Protein AF-A0A962V4B7-F1 (afdb_monomer_lite)

Sequence (118 aa):
RGQRSMLVYPGEQVHCLSLQAPSRRRSAWLQALPFALEDQIAQELETSHLAVGKFSAQHRLAVAVVQREALHQMLDELAQYGITPTLIVPDFLLLPYQEGQWTVHLDTARALVRCGID

pLDDT: mean 88.74, std 9.14, range [46.25, 97.62]

Structure (mmCIF, N/CA/C/O backbone):
data_AF-A0A962V4B7-F1
#
_entry.id   AF-A0A962V4B7-F1
#
loop_
_atom_site.group_PDB
_atom_site.id
_atom_site.type_symbol
_atom_site.label_atom_id
_atom_site.label_alt_id
_atom_site.label_comp_id
_atom_site.label_asym_id
_atom_site.label_entity_id
_atom_site.label_seq_id
_atom_site.pdbx_PDB_ins_code
_atom_site.Cartn_x
_atom_site.Cartn_y
_atom_site.Cartn_z
_atom_site.occupancy
_atom_site.B_iso_or_equiv
_atom_site.auth_seq_id
_atom_site.auth_comp_id
_atom_site.auth_asym_id
_atom_site.auth_atom_id
_atom_site.pdbx_PDB_model_num
ATOM 1 N N . ARG A 1 1 ? -0.810 -7.125 27.216 1.00 46.25 1 ARG A N 1
ATOM 2 C CA . ARG A 1 1 ? -0.704 -7.830 25.912 1.00 46.25 1 ARG A CA 1
ATOM 3 C C . ARG A 1 1 ? -0.875 -6.777 24.823 1.00 46.25 1 ARG A C 1
ATOM 5 O O . ARG A 1 1 ? -1.956 -6.216 24.751 1.00 46.25 1 ARG A O 1
ATOM 12 N N . GLY A 1 2 ? 0.175 -6.436 24.071 1.00 64.81 2 GLY A N 1
ATOM 13 C CA . GLY A 1 2 ? 0.088 -5.427 23.006 1.00 64.81 2 GLY A CA 1
ATOM 14 C C . GLY A 1 2 ? -0.542 -6.036 21.758 1.00 64.81 2 GLY A C 1
ATOM 15 O O . GLY A 1 2 ? 0.086 -6.877 21.118 1.00 64.81 2 GLY A O 1
ATOM 16 N N . GLN A 1 3 ? -1.790 -5.685 21.455 1.00 75.06 3 GLN A N 1
ATOM 17 C CA . GLN A 1 3 ? -2.408 -6.083 20.192 1.00 75.06 3 GLN A CA 1
ATOM 18 C C . GLN A 1 3 ? -1.798 -5.241 19.070 1.00 75.06 3 GLN A C 1
ATOM 20 O O . GLN A 1 3 ? -1.723 -4.020 19.185 1.00 75.06 3 GLN A O 1
ATOM 25 N N . ARG A 1 4 ? -1.329 -5.891 18.002 1.00 87.25 4 ARG A N 1
ATOM 26 C CA . ARG A 1 4 ? -0.907 -5.197 16.782 1.00 87.25 4 ARG A CA 1
ATOM 27 C C . ARG A 1 4 ? -2.156 -4.903 15.964 1.00 87.25 4 ARG A C 1
ATOM 29 O O . ARG A 1 4 ? -2.795 -5.838 15.492 1.00 87.25 4 ARG A O 1
ATOM 36 N N . SER A 1 5 ? -2.508 -3.632 15.822 1.00 92.06 5 SER A N 1
ATOM 37 C CA . SER A 1 5 ? -3.571 -3.192 14.921 1.00 92.06 5 SER A CA 1
ATOM 38 C C . SER A 1 5 ? -2.998 -2.837 13.549 1.00 92.06 5 SER A C 1
ATOM 40 O O . SER A 1 5 ? -1.837 -2.429 13.420 1.00 92.06 5 SER A O 1
ATOM 42 N N . MET A 1 6 ? -3.827 -3.019 12.526 1.00 95.44 6 MET A N 1
ATOM 43 C CA . MET A 1 6 ? -3.561 -2.646 11.143 1.00 95.44 6 MET A CA 1
ATOM 44 C C . MET A 1 6 ? -4.693 -1.738 10.680 1.00 95.44 6 MET A C 1
ATOM 46 O O . MET A 1 6 ? -5.860 -2.085 10.852 1.00 95.44 6 MET A O 1
ATOM 50 N N . LEU A 1 7 ? -4.345 -0.593 10.104 1.00 96.69 7 LEU A N 1
ATOM 51 C CA . LEU A 1 7 ? -5.295 0.279 9.433 1.00 96.69 7 LEU A CA 1
ATOM 52 C C . LEU A 1 7 ? -5.417 -0.162 7.974 1.00 96.69 7 LEU A C 1
ATOM 54 O O . LEU A 1 7 ? -4.419 -0.228 7.253 1.00 96.69 7 LEU A O 1
ATOM 58 N N . VAL A 1 8 ? -6.643 -0.453 7.551 1.00 96.88 8 VAL A N 1
ATOM 59 C CA . VAL A 1 8 ? -6.974 -0.650 6.140 1.00 96.88 8 VAL A CA 1
ATOM 60 C C . VAL A 1 8 ? -7.360 0.708 5.574 1.00 96.88 8 VAL A C 1
ATOM 62 O O . VAL A 1 8 ? -8.364 1.285 5.985 1.00 96.88 8 VAL A O 1
ATOM 65 N N . TYR A 1 9 ? -6.524 1.237 4.690 1.00 97.00 9 TYR A N 1
ATOM 66 C CA . TYR A 1 9 ? -6.674 2.571 4.125 1.00 97.00 9 TYR A CA 1
ATOM 67 C C . TYR A 1 9 ? -7.486 2.514 2.820 1.00 97.00 9 TYR A C 1
ATOM 69 O O . TYR A 1 9 ? -7.284 1.573 2.041 1.00 97.00 9 TYR A O 1
ATOM 77 N N . PRO A 1 10 ? -8.382 3.485 2.553 1.00 95.50 10 PRO A N 1
ATOM 78 C CA . PRO A 1 10 ? -9.167 3.516 1.322 1.00 95.50 10 PRO A CA 1
ATOM 79 C C . PRO A 1 10 ? -8.263 3.603 0.093 1.00 95.50 10 PRO A C 1
ATOM 81 O O . PRO A 1 10 ? -7.496 4.555 -0.062 1.00 95.50 10 PRO A O 1
ATOM 84 N N . GLY A 1 11 ? -8.336 2.602 -0.780 1.00 94.62 11 GLY A N 1
ATOM 85 C CA . GLY A 1 11 ? -7.456 2.493 -1.935 1.00 94.62 11 GLY A CA 1
ATOM 86 C C . GLY A 1 11 ? -7.595 3.634 -2.939 1.00 94.62 11 GLY A C 1
ATOM 87 O O . GLY A 1 11 ? -6.617 4.030 -3.562 1.00 94.62 11 GLY A O 1
ATOM 88 N N . GLU A 1 12 ? -8.784 4.220 -3.051 1.00 93.31 12 GLU A N 1
ATOM 89 C CA . GLU A 1 12 ? -9.066 5.380 -3.899 1.00 93.31 12 GLU A CA 1
ATOM 90 C C . GLU A 1 12 ? -8.293 6.649 -3.496 1.00 93.31 12 GLU A C 1
ATOM 92 O O . GLU A 1 12 ? -8.151 7.563 -4.306 1.00 93.31 12 GLU A O 1
ATOM 97 N N . GLN A 1 13 ? -7.771 6.705 -2.266 1.00 94.44 13 GLN A N 1
ATOM 98 C CA . GLN A 1 13 ? -6.934 7.803 -1.770 1.00 94.44 13 GLN A CA 1
ATOM 99 C C . GLN A 1 13 ? -5.433 7.528 -1.949 1.00 94.44 13 GLN A C 1
ATOM 101 O O . GLN A 1 13 ? -4.602 8.319 -1.499 1.00 94.44 13 GLN A O 1
ATOM 106 N N . VAL A 1 14 ? -5.073 6.409 -2.585 1.00 94.19 14 VAL A N 1
ATOM 107 C CA . VAL A 1 14 ? -3.690 5.966 -2.762 1.00 94.19 14 VAL A CA 1
ATOM 108 C C . VAL A 1 14 ? -3.334 5.967 -4.236 1.00 94.19 14 VAL A C 1
ATOM 110 O O . VAL A 1 14 ? -3.917 5.241 -5.038 1.00 94.19 14 VAL A O 1
ATOM 113 N N . HIS A 1 15 ? -2.316 6.741 -4.594 1.00 91.81 15 HIS A N 1
ATOM 114 C CA . HIS A 1 15 ? -1.732 6.682 -5.922 1.00 91.81 15 HIS A CA 1
ATOM 115 C C . HIS A 1 15 ? -0.514 5.754 -5.911 1.00 91.81 15 HIS A C 1
ATOM 117 O O . HIS A 1 15 ? 0.502 6.058 -5.283 1.00 91.81 15 HIS A O 1
ATOM 123 N N . CYS A 1 16 ? -0.629 4.604 -6.577 1.00 90.50 16 CYS A N 1
ATOM 124 C CA . CYS A 1 16 ? 0.459 3.639 -6.719 1.00 90.50 16 CYS A CA 1
ATOM 125 C C . CYS A 1 16 ? 1.202 3.845 -8.036 1.00 90.50 16 CYS A C 1
ATOM 127 O O . CYS A 1 16 ? 0.602 3.875 -9.109 1.00 90.50 16 CYS A O 1
ATOM 129 N N . LEU A 1 17 ? 2.523 3.939 -7.938 1.00 89.44 17 LEU A N 1
ATOM 130 C CA . LEU A 1 17 ? 3.427 4.102 -9.061 1.00 89.44 17 LEU A CA 1
ATOM 131 C C . LEU A 1 17 ? 4.547 3.082 -8.985 1.00 89.44 17 LEU A C 1
ATOM 133 O O . LEU A 1 17 ? 5.108 2.814 -7.924 1.00 89.44 17 LEU A O 1
ATOM 137 N N . SER A 1 18 ? 4.936 2.595 -10.154 1.00 88.50 18 SER A N 1
ATOM 138 C CA . SER A 1 18 ? 6.113 1.762 -10.320 1.00 88.50 18 SER A CA 1
ATOM 139 C C . SER A 1 18 ? 7.123 2.545 -11.151 1.00 88.50 18 SER A C 1
ATOM 141 O O . SER A 1 18 ? 6.861 2.867 -12.310 1.00 88.50 18 SER A O 1
ATOM 143 N N . LEU A 1 19 ? 8.274 2.875 -10.567 1.00 87.25 19 LEU A N 1
ATOM 144 C CA . LEU A 1 19 ? 9.310 3.689 -11.210 1.00 87.25 19 LEU A CA 1
ATOM 145 C C . LEU A 1 19 ? 10.530 2.846 -11.567 1.00 87.25 19 LEU A C 1
ATOM 147 O O . LEU A 1 19 ? 10.950 1.988 -10.791 1.00 87.25 19 LEU A O 1
ATOM 151 N N . GLN A 1 20 ? 11.142 3.106 -12.721 1.00 85.56 20 GLN A N 1
ATOM 152 C CA . GLN A 1 20 ? 12.398 2.457 -13.090 1.00 85.56 20 GLN A CA 1
ATOM 153 C C . GLN A 1 20 ? 13.582 3.148 -12.416 1.00 85.56 20 GLN A C 1
ATOM 155 O O . GLN A 1 20 ? 13.7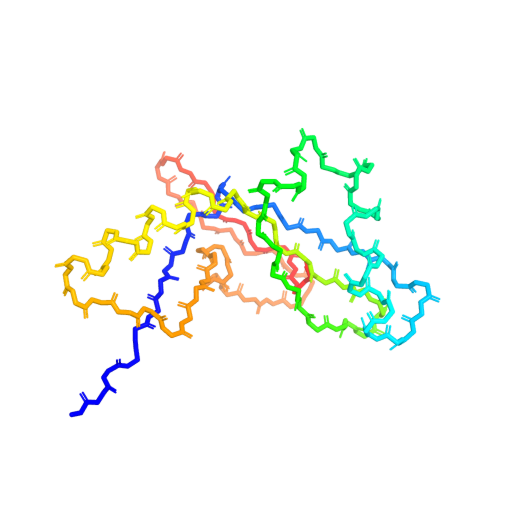72 4.347 -12.578 1.00 85.56 20 GLN A O 1
ATOM 160 N N . ALA A 1 21 ? 14.407 2.374 -11.711 1.00 76.81 21 ALA A N 1
ATOM 161 C CA . ALA A 1 21 ? 15.549 2.868 -10.955 1.00 76.81 21 ALA A CA 1
ATOM 162 C C . ALA A 1 21 ? 16.788 3.220 -11.841 1.00 76.81 21 ALA A C 1
ATOM 164 O O . ALA A 1 21 ? 17.319 2.246 -12.373 1.00 76.81 21 ALA A O 1
ATOM 165 N N . PRO A 1 22 ? 17.399 4.445 -11.980 1.00 67.56 22 PRO A N 1
ATOM 166 C CA . PRO A 1 22 ? 18.663 4.557 -12.703 1.00 67.56 22 PRO A CA 1
ATOM 167 C C . PRO A 1 22 ? 19.856 4.126 -11.845 1.00 67.56 22 PRO A C 1
ATOM 169 O O . PRO A 1 22 ? 20.970 4.047 -12.349 1.00 67.56 22 PRO A O 1
ATOM 172 N N . SER A 1 23 ? 19.669 3.825 -10.551 1.00 75.44 23 SER A N 1
ATOM 173 C CA . SER A 1 23 ? 20.718 3.236 -9.717 1.00 75.44 23 SER A CA 1
ATOM 174 C C . SER A 1 23 ? 20.188 2.190 -8.735 1.00 75.44 23 SER A C 1
ATOM 176 O O . SER A 1 23 ? 19.043 2.245 -8.291 1.00 75.44 23 SER A O 1
ATOM 178 N N . ARG A 1 24 ? 21.060 1.259 -8.326 1.00 73.19 24 ARG A N 1
ATOM 179 C CA . ARG A 1 24 ? 20.775 0.283 -7.257 1.00 73.19 24 ARG A CA 1
ATOM 180 C C . ARG A 1 24 ? 20.918 0.870 -5.842 1.00 73.19 24 ARG A C 1
ATOM 182 O O . ARG A 1 24 ? 20.637 0.181 -4.863 1.00 73.19 24 ARG A O 1
ATOM 189 N N . ARG A 1 25 ? 21.369 2.126 -5.700 1.00 82.94 25 ARG A N 1
ATOM 190 C CA . ARG A 1 25 ? 21.572 2.771 -4.393 1.00 82.94 25 ARG A CA 1
ATOM 191 C C . ARG A 1 25 ? 20.264 3.390 -3.906 1.00 82.94 25 ARG A C 1
ATOM 193 O O . ARG A 1 25 ? 19.909 4.493 -4.311 1.00 82.94 25 ARG A O 1
ATOM 200 N N . ARG A 1 26 ? 19.577 2.697 -2.991 1.00 82.31 26 ARG A N 1
ATOM 201 C CA . ARG A 1 26 ? 18.288 3.136 -2.428 1.00 82.31 26 ARG A CA 1
ATOM 202 C C . ARG A 1 26 ? 18.331 4.553 -1.844 1.00 82.31 26 ARG A C 1
ATOM 204 O O . ARG A 1 26 ? 17.411 5.317 -2.087 1.00 82.31 26 ARG A O 1
ATOM 211 N N . SER A 1 27 ? 19.374 4.904 -1.091 1.00 85.56 27 SER A N 1
ATOM 212 C CA . SER A 1 27 ? 19.470 6.208 -0.413 1.00 85.56 27 SER A CA 1
ATOM 213 C C . SER A 1 27 ? 19.531 7.388 -1.383 1.00 85.56 27 SER A C 1
ATOM 215 O O . SER A 1 27 ? 18.796 8.351 -1.202 1.00 85.56 27 SER A O 1
ATOM 217 N N . ALA A 1 28 ? 20.351 7.290 -2.433 1.00 82.75 28 ALA A N 1
ATOM 218 C CA . ALA A 1 28 ? 20.428 8.308 -3.483 1.00 82.75 28 ALA A CA 1
ATOM 219 C C . ALA A 1 28 ? 19.084 8.461 -4.210 1.00 82.75 28 ALA A C 1
ATOM 221 O O . ALA A 1 28 ? 18.660 9.562 -4.538 1.00 82.75 28 ALA A O 1
ATOM 222 N N . TRP A 1 29 ? 18.384 7.344 -4.400 1.00 82.56 29 TRP A N 1
ATOM 223 C CA . TRP A 1 29 ? 17.056 7.333 -4.988 1.00 82.56 29 TRP A CA 1
ATOM 224 C C . TRP A 1 29 ? 16.000 8.015 -4.126 1.00 82.56 29 TRP A C 1
ATOM 226 O O . TRP A 1 29 ? 15.255 8.842 -4.626 1.00 82.56 29 TRP A O 1
ATOM 236 N N . LEU A 1 30 ? 15.944 7.715 -2.829 1.00 84.06 30 LEU A N 1
ATOM 237 C CA . LEU A 1 30 ? 14.961 8.332 -1.936 1.00 84.06 30 LEU A CA 1
ATOM 238 C C . LEU A 1 30 ? 15.063 9.866 -1.921 1.00 84.06 30 LEU A C 1
ATOM 240 O O . LEU A 1 30 ? 14.047 10.529 -1.765 1.00 84.06 30 LEU A O 1
ATOM 244 N N . GLN A 1 31 ? 16.262 10.422 -2.131 1.00 85.31 31 GLN A N 1
ATOM 245 C CA . GLN A 1 31 ? 16.471 11.870 -2.253 1.00 85.31 31 GLN A CA 1
ATOM 246 C C . GLN A 1 31 ? 15.968 12.442 -3.586 1.00 85.31 31 GLN A C 1
ATOM 248 O O . GLN A 1 31 ? 15.456 13.554 -3.615 1.00 85.31 31 GLN A O 1
ATOM 253 N N . ALA A 1 32 ? 16.104 11.690 -4.680 1.00 85.00 32 ALA A N 1
ATOM 254 C CA . ALA A 1 32 ? 15.662 12.101 -6.013 1.00 85.00 32 ALA A CA 1
ATOM 255 C C . ALA A 1 32 ? 14.187 11.763 -6.301 1.00 85.00 32 ALA A C 1
ATOM 257 O O . ALA A 1 32 ? 13.645 12.196 -7.314 1.00 85.00 32 ALA A O 1
ATOM 258 N N . LEU A 1 33 ? 13.549 10.966 -5.437 1.00 86.75 33 LEU A N 1
ATOM 259 C CA . LEU A 1 33 ? 12.205 10.446 -5.656 1.00 86.75 33 LEU A CA 1
ATOM 260 C C . LEU A 1 33 ? 11.151 11.546 -5.856 1.00 86.75 33 LEU A C 1
ATOM 262 O O . LEU A 1 33 ? 10.368 11.382 -6.786 1.00 86.75 33 LEU A O 1
ATOM 266 N N . PRO A 1 34 ? 11.122 12.646 -5.073 1.00 85.31 34 PRO A N 1
ATOM 267 C CA . PRO A 1 34 ? 10.155 13.714 -5.306 1.00 85.31 34 PRO A CA 1
ATOM 268 C C . PRO A 1 34 ? 10.251 14.263 -6.733 1.00 85.31 34 PRO A C 1
ATOM 270 O O . PRO A 1 34 ? 9.283 14.198 -7.476 1.00 85.31 34 PRO A O 1
ATOM 273 N N . PHE A 1 35 ? 11.450 14.636 -7.180 1.00 84.56 35 PHE A N 1
ATOM 274 C CA . PHE A 1 35 ? 11.667 15.129 -8.543 1.00 84.56 35 PHE A CA 1
ATOM 275 C C . PHE A 1 35 ? 11.233 14.126 -9.621 1.00 84.56 35 PHE A C 1
ATOM 277 O O . PHE A 1 35 ? 10.633 14.502 -10.618 1.00 84.56 35 PHE A O 1
ATOM 284 N N . ALA A 1 36 ? 11.487 12.829 -9.420 1.00 84.62 36 ALA A N 1
ATOM 285 C CA . ALA A 1 36 ? 11.077 11.792 -10.372 1.00 84.62 36 ALA A CA 1
ATOM 286 C C . ALA A 1 36 ? 9.550 11.584 -10.453 1.00 84.62 36 ALA A C 1
ATOM 288 O O . ALA A 1 36 ? 9.071 10.934 -11.386 1.00 84.62 36 ALA A O 1
ATOM 289 N N . LEU A 1 37 ? 8.803 12.075 -9.460 1.00 86.06 37 LEU A N 1
ATOM 290 C CA . LEU A 1 37 ? 7.349 11.977 -9.366 1.00 86.06 37 LEU A CA 1
ATOM 291 C C . LEU A 1 37 ? 6.623 13.233 -9.864 1.00 86.06 37 LEU A C 1
ATOM 293 O O . LEU A 1 37 ? 5.444 13.118 -10.190 1.00 86.06 37 LEU A O 1
ATOM 297 N N . GLU A 1 38 ? 7.292 14.390 -9.942 1.00 80.06 38 GLU A N 1
ATOM 298 C CA . GLU A 1 38 ? 6.679 15.669 -10.352 1.00 80.06 38 GLU A CA 1
ATOM 299 C C . GLU A 1 38 ? 5.999 15.570 -11.725 1.00 80.06 38 GLU A C 1
ATOM 301 O O . GLU A 1 38 ? 4.891 16.067 -11.903 1.00 80.06 38 GLU A O 1
ATOM 306 N N . ASP A 1 39 ? 6.601 14.835 -12.663 1.00 76.31 39 ASP A N 1
ATOM 307 C CA . ASP A 1 39 ? 6.042 14.635 -14.007 1.00 76.31 39 ASP A CA 1
ATOM 308 C C . ASP A 1 39 ? 4.912 13.590 -14.064 1.00 76.31 39 ASP A C 1
ATOM 310 O O . ASP A 1 39 ? 4.212 13.482 -15.072 1.00 76.31 39 ASP A O 1
ATOM 314 N N . GLN A 1 40 ? 4.742 12.772 -13.018 1.00 76.25 40 GLN A N 1
ATOM 315 C CA . GLN A 1 40 ? 3.808 11.637 -13.020 1.00 76.25 40 GLN A CA 1
ATOM 316 C C . GLN A 1 40 ? 2.570 11.851 -12.153 1.00 76.25 40 GLN A C 1
ATOM 318 O O . GLN A 1 40 ? 1.588 11.128 -12.321 1.00 76.25 40 GLN A O 1
ATOM 323 N N . ILE A 1 41 ? 2.586 12.832 -11.246 1.00 75.00 41 ILE A N 1
ATOM 324 C CA . ILE A 1 41 ? 1.480 13.087 -10.322 1.00 75.00 41 ILE A CA 1
ATOM 325 C C . ILE A 1 41 ? 1.040 14.543 -10.432 1.00 75.00 41 ILE A C 1
ATOM 327 O O . ILE A 1 41 ? 1.824 15.461 -10.244 1.00 75.00 41 ILE A O 1
ATOM 331 N N . ALA A 1 42 ? -0.258 14.755 -10.646 1.00 69.19 42 ALA A N 1
ATOM 332 C CA . ALA A 1 42 ? -0.866 16.087 -10.636 1.00 69.19 42 ALA A CA 1
ATOM 333 C C . ALA A 1 42 ? -1.055 16.680 -9.219 1.00 69.19 42 ALA A C 1
ATOM 335 O O . ALA A 1 42 ? -1.663 17.737 -9.074 1.00 69.19 42 ALA A O 1
ATOM 336 N N . GLN A 1 43 ? -0.605 15.983 -8.170 1.00 66.12 43 GLN A N 1
ATOM 337 C CA . GLN A 1 43 ? -0.704 16.412 -6.773 1.00 66.12 43 GLN A CA 1
ATOM 338 C C . GLN A 1 43 ? 0.625 16.999 -6.306 1.00 66.12 43 GLN A C 1
ATOM 340 O O . GLN A 1 43 ? 1.695 16.531 -6.689 1.00 66.12 43 GLN A O 1
ATOM 345 N N . GLU A 1 44 ? 0.547 17.983 -5.415 1.00 79.50 44 GLU A N 1
ATOM 346 C CA . GLU A 1 44 ? 1.719 18.585 -4.790 1.00 79.50 44 GLU A CA 1
ATOM 347 C C . GLU A 1 44 ? 2.444 17.569 -3.891 1.00 79.50 44 GLU A C 1
ATOM 349 O O . GLU A 1 44 ? 1.931 17.090 -2.875 1.00 79.50 44 GLU A O 1
ATOM 354 N N . LEU A 1 45 ? 3.685 17.240 -4.243 1.00 83.06 45 LEU A N 1
ATOM 355 C CA . LEU A 1 45 ? 4.498 16.307 -3.458 1.00 83.06 45 LEU A CA 1
ATOM 356 C C . LEU A 1 45 ? 4.875 16.875 -2.084 1.00 83.06 45 LEU A C 1
ATOM 358 O O . LEU A 1 45 ? 5.039 16.118 -1.127 1.00 83.06 45 LEU A O 1
ATOM 362 N N . GLU A 1 46 ? 4.943 18.204 -1.959 1.00 84.06 46 GLU A N 1
ATOM 363 C CA . GLU A 1 46 ? 5.204 18.912 -0.701 1.00 84.06 46 GLU A CA 1
ATOM 364 C C . GLU A 1 46 ? 4.118 18.707 0.358 1.00 84.06 46 GLU A C 1
ATOM 366 O O . GLU A 1 46 ? 4.391 18.898 1.544 1.00 84.06 46 GLU A O 1
ATOM 371 N N . THR A 1 47 ? 2.912 18.290 -0.035 1.00 89.81 47 THR A N 1
ATOM 372 C CA . THR A 1 47 ? 1.784 17.972 0.860 1.00 89.81 47 THR A CA 1
ATOM 373 C C . THR A 1 47 ? 1.496 16.470 0.925 1.00 89.81 47 THR A C 1
ATOM 375 O O . THR A 1 47 ? 0.654 16.016 1.701 1.00 89.81 47 THR A O 1
ATOM 378 N N . SER A 1 48 ? 2.275 15.666 0.203 1.00 92.06 48 SER A N 1
ATOM 379 C CA . SER A 1 48 ? 2.120 14.217 0.141 1.00 92.06 48 SER A CA 1
ATOM 380 C C . SER A 1 48 ? 2.939 13.484 1.213 1.00 92.06 48 SER A C 1
ATOM 382 O O . SER A 1 48 ? 3.909 14.002 1.782 1.00 92.06 48 SER A O 1
ATOM 384 N N . HIS A 1 49 ? 2.537 12.248 1.498 1.00 93.00 49 HIS A N 1
ATOM 385 C CA . HIS A 1 49 ? 3.314 11.232 2.198 1.00 93.00 49 HIS A CA 1
ATOM 386 C C . HIS A 1 49 ? 3.666 10.117 1.207 1.00 93.00 49 HIS A C 1
ATOM 388 O O . HIS A 1 49 ? 2.794 9.613 0.499 1.00 93.00 49 HIS A O 1
ATOM 394 N N . LEU A 1 50 ? 4.944 9.730 1.166 1.00 92.38 50 LEU A N 1
ATOM 395 C CA . LEU A 1 50 ? 5.465 8.715 0.250 1.00 92.38 50 LEU A CA 1
ATOM 396 C C . LEU A 1 50 ? 5.854 7.453 1.024 1.00 92.38 50 LEU A C 1
ATOM 398 O O . LEU A 1 50 ? 6.781 7.474 1.836 1.00 92.38 50 LEU A O 1
ATOM 402 N N . ALA A 1 51 ? 5.198 6.337 0.720 1.00 92.75 51 ALA A N 1
ATOM 403 C CA . ALA A 1 51 ? 5.591 5.018 1.195 1.00 92.75 51 ALA A CA 1
ATOM 404 C C . ALA A 1 51 ? 6.321 4.267 0.077 1.00 92.75 51 ALA A C 1
ATOM 406 O O . ALA A 1 51 ? 5.777 4.025 -0.999 1.00 92.75 51 ALA A O 1
ATOM 407 N N . VAL A 1 52 ? 7.578 3.899 0.330 1.00 90.25 52 VAL A N 1
ATOM 408 C CA . VAL A 1 52 ? 8.469 3.338 -0.693 1.00 90.25 52 VAL A CA 1
ATOM 409 C C . VAL A 1 52 ? 8.724 1.858 -0.434 1.00 90.25 52 VAL A C 1
ATOM 411 O O . VAL A 1 52 ? 9.388 1.491 0.543 1.00 90.25 52 VAL A O 1
ATOM 414 N N . GLY A 1 53 ? 8.263 1.011 -1.352 1.00 87.75 53 GLY A N 1
ATOM 415 C CA . GLY A 1 53 ? 8.438 -0.437 -1.321 1.00 87.75 53 GLY A CA 1
ATOM 416 C C . GLY A 1 53 ? 9.883 -0.891 -1.547 1.00 87.75 53 GLY A C 1
ATOM 417 O O . GLY A 1 53 ? 10.835 -0.103 -1.546 1.00 87.75 53 GLY A O 1
ATOM 418 N N . LYS A 1 54 ? 10.074 -2.202 -1.714 1.00 84.00 54 LYS A N 1
ATOM 419 C CA . LYS A 1 54 ? 11.371 -2.785 -2.098 1.00 84.00 54 LYS A CA 1
ATOM 420 C C . LYS A 1 54 ? 11.548 -2.715 -3.616 1.00 84.00 54 LYS A C 1
ATOM 422 O O . LYS A 1 54 ? 10.583 -2.513 -4.343 1.00 84.00 54 LYS A O 1
ATOM 427 N N . PHE A 1 55 ? 12.782 -2.893 -4.084 1.00 83.25 55 PHE A N 1
ATOM 428 C CA . PHE A 1 55 ? 13.014 -3.086 -5.512 1.00 83.25 55 PHE A CA 1
ATOM 429 C C . PHE A 1 55 ? 12.457 -4.440 -5.959 1.00 83.25 55 PHE A C 1
ATOM 431 O O . PHE A 1 55 ? 12.713 -5.450 -5.297 1.00 83.25 55 PHE A O 1
ATOM 438 N N . SER A 1 56 ? 11.746 -4.453 -7.083 1.00 83.88 56 SER A N 1
ATOM 439 C CA . SER A 1 56 ? 11.357 -5.679 -7.777 1.00 83.88 56 SER A CA 1
ATOM 440 C C . SER A 1 56 ? 12.562 -6.324 -8.472 1.00 83.88 56 SER A C 1
ATOM 442 O O . SER A 1 56 ? 13.642 -5.726 -8.583 1.00 83.88 56 SER A O 1
ATOM 444 N N . ALA A 1 57 ? 12.387 -7.554 -8.963 1.00 82.31 57 ALA A N 1
ATOM 445 C CA . ALA A 1 57 ? 13.426 -8.273 -9.703 1.00 82.31 57 ALA A CA 1
ATOM 446 C C . ALA A 1 57 ? 13.863 -7.517 -10.974 1.00 82.31 57 ALA A C 1
ATOM 448 O O . ALA A 1 57 ? 15.022 -7.585 -11.375 1.00 82.31 57 ALA A O 1
ATOM 449 N N . GLN A 1 58 ? 12.957 -6.731 -11.560 1.00 83.62 58 GLN A N 1
ATOM 450 C CA . GLN A 1 58 ? 13.181 -5.885 -12.732 1.00 83.62 58 GLN A CA 1
ATOM 451 C C . GLN A 1 58 ? 13.745 -4.500 -12.365 1.00 83.62 58 GLN A C 1
ATOM 453 O O . GLN A 1 58 ? 13.738 -3.591 -13.193 1.00 83.62 58 GLN A O 1
ATOM 458 N N . HIS A 1 59 ? 14.234 -4.318 -11.132 1.00 84.75 59 HIS A N 1
ATOM 459 C CA . HIS A 1 59 ? 14.756 -3.047 -10.620 1.00 84.75 59 HIS A CA 1
ATOM 460 C C . HIS A 1 59 ? 13.752 -1.888 -10.698 1.00 84.75 59 HIS A C 1
ATOM 462 O O . HIS A 1 59 ? 14.129 -0.734 -10.920 1.00 84.75 59 HIS A O 1
ATOM 468 N N . ARG A 1 60 ? 12.470 -2.190 -10.479 1.00 85.56 60 ARG A N 1
ATOM 469 C CA . ARG A 1 60 ? 11.425 -1.177 -10.336 1.00 85.56 60 ARG A CA 1
ATOM 470 C C . ARG A 1 60 ? 11.131 -0.930 -8.867 1.00 85.56 60 ARG A C 1
ATOM 472 O O . ARG A 1 60 ? 11.339 -1.810 -8.035 1.00 85.56 60 ARG A O 1
ATOM 479 N N . LEU A 1 61 ? 10.712 0.282 -8.543 1.00 87.25 61 LEU A N 1
ATOM 480 C CA . LEU A 1 61 ? 10.402 0.703 -7.187 1.00 87.25 61 LEU A CA 1
ATOM 481 C C . LEU A 1 61 ? 8.919 1.044 -7.097 1.00 87.25 61 LEU A C 1
ATOM 483 O O . LEU A 1 61 ? 8.467 1.968 -7.769 1.00 87.25 61 LEU A O 1
ATOM 487 N N . ALA A 1 62 ? 8.209 0.302 -6.253 1.00 89.31 62 ALA A N 1
ATOM 488 C CA . ALA A 1 62 ? 6.840 0.601 -5.867 1.00 89.31 62 ALA A CA 1
ATOM 489 C C . ALA A 1 62 ? 6.809 1.824 -4.946 1.00 89.31 62 ALA A C 1
ATOM 491 O O . ALA A 1 62 ? 7.550 1.879 -3.954 1.00 89.31 62 ALA A O 1
ATOM 492 N N . VAL A 1 63 ? 5.948 2.785 -5.250 1.00 91.75 63 VAL A N 1
ATOM 493 C CA . VAL A 1 63 ? 5.734 3.988 -4.449 1.00 91.75 63 VAL A CA 1
ATOM 494 C C . VAL A 1 63 ? 4.238 4.209 -4.300 1.00 91.75 63 VAL A C 1
ATOM 496 O O . VAL A 1 63 ? 3.520 4.294 -5.290 1.00 91.75 63 VAL A O 1
ATOM 499 N N . ALA A 1 64 ? 3.777 4.304 -3.058 1.00 92.94 64 ALA A N 1
ATOM 500 C CA . ALA A 1 64 ? 2.430 4.745 -2.736 1.00 92.94 64 ALA A CA 1
ATOM 501 C C . ALA A 1 64 ? 2.481 6.202 -2.274 1.00 92.94 64 ALA A C 1
ATOM 503 O O . ALA A 1 64 ? 3.285 6.559 -1.409 1.00 92.94 64 ALA A O 1
ATOM 504 N N . VAL A 1 65 ? 1.620 7.026 -2.859 1.00 93.56 65 VAL A N 1
ATOM 505 C CA . VAL A 1 65 ? 1.482 8.449 -2.558 1.00 93.56 65 VAL A CA 1
ATOM 506 C C . VAL A 1 65 ? 0.092 8.687 -1.994 1.00 93.56 65 VAL A C 1
ATOM 508 O O . VAL A 1 65 ? -0.900 8.266 -2.589 1.00 93.56 65 VAL A O 1
ATOM 511 N N . VAL A 1 66 ? 0.031 9.338 -0.837 1.00 94.56 66 VAL A N 1
ATOM 512 C CA . VAL A 1 66 ? -1.220 9.735 -0.180 1.00 94.56 66 VAL A CA 1
ATOM 513 C C . VAL A 1 66 ? -1.121 11.180 0.282 1.00 94.56 66 VAL A C 1
ATOM 515 O O . VAL A 1 66 ? -0.025 11.674 0.557 1.00 94.56 66 VAL A O 1
ATOM 518 N N . GLN A 1 67 ? -2.261 11.847 0.429 1.00 95.00 67 GLN A N 1
ATOM 519 C CA . GLN A 1 67 ? -2.303 13.177 1.029 1.00 95.00 67 GLN A CA 1
ATOM 520 C C . GLN A 1 67 ? -1.953 13.093 2.517 1.00 95.00 67 GLN A C 1
ATOM 522 O O . GLN A 1 67 ? -2.602 12.371 3.277 1.00 95.00 67 GLN A O 1
ATOM 527 N N . ARG A 1 68 ? -0.916 13.822 2.945 1.00 95.62 68 ARG A N 1
ATOM 528 C CA . ARG A 1 68 ? -0.387 13.722 4.314 1.00 95.62 68 ARG A CA 1
ATOM 529 C C . ARG A 1 68 ? -1.414 14.150 5.353 1.00 95.62 68 ARG A C 1
ATOM 531 O O . ARG A 1 68 ? -1.554 13.476 6.367 1.00 95.62 68 ARG A O 1
ATOM 538 N N . GLU A 1 69 ? -2.129 15.238 5.078 1.00 96.06 69 GLU A N 1
ATOM 539 C CA . GLU A 1 69 ? -3.159 15.774 5.971 1.00 96.06 69 GLU A CA 1
ATOM 540 C C . GLU A 1 69 ? -4.279 14.749 6.191 1.00 96.06 69 GLU A C 1
ATOM 542 O O . GLU A 1 69 ? -4.618 14.437 7.327 1.00 96.06 69 GLU A O 1
ATOM 547 N N . ALA A 1 70 ? -4.783 14.141 5.111 1.00 95.38 70 ALA A N 1
ATOM 548 C CA . ALA A 1 70 ? -5.830 13.121 5.184 1.00 95.38 70 ALA A CA 1
ATOM 549 C C . ALA A 1 70 ? -5.371 11.875 5.959 1.00 95.38 70 ALA A C 1
ATOM 551 O O . ALA A 1 70 ? -6.129 11.302 6.743 1.00 95.38 70 ALA A O 1
ATOM 552 N N . LEU A 1 71 ? -4.116 11.455 5.763 1.00 96.94 71 LEU A N 1
ATOM 553 C CA . LEU A 1 71 ? -3.530 10.364 6.534 1.00 96.94 71 LEU A CA 1
ATOM 554 C C . LEU A 1 71 ? -3.439 10.713 8.028 1.00 96.94 71 LEU A C 1
ATOM 556 O O . LEU A 1 71 ? -3.827 9.902 8.865 1.00 96.94 71 LEU A O 1
ATOM 560 N N . HIS A 1 72 ? -2.929 11.899 8.366 1.00 96.88 72 HIS A N 1
ATOM 561 C CA . HIS A 1 72 ? -2.802 12.340 9.754 1.00 96.88 72 HIS A CA 1
ATOM 562 C C . HIS A 1 72 ? -4.161 12.481 10.434 1.00 96.88 72 HIS A C 1
ATOM 564 O O . HIS A 1 72 ? -4.319 11.969 11.535 1.00 96.88 72 HIS A O 1
ATOM 570 N N . GLN A 1 73 ? -5.157 13.052 9.755 1.00 97.06 73 GLN A N 1
ATOM 571 C CA . GLN A 1 73 ? -6.517 13.153 10.276 1.00 97.06 73 GLN A CA 1
ATOM 572 C C . GLN A 1 73 ? -7.066 11.776 10.683 1.00 97.06 73 GLN A C 1
ATOM 574 O O . GLN A 1 73 ? -7.560 11.610 11.795 1.00 97.06 73 GLN A O 1
ATOM 579 N N . MET A 1 74 ? -6.912 10.760 9.827 1.00 96.44 74 MET A N 1
ATOM 580 C CA . MET A 1 74 ? -7.358 9.400 10.145 1.00 96.44 74 MET A CA 1
ATOM 581 C C . MET A 1 74 ? -6.581 8.783 11.321 1.00 96.44 74 MET A C 1
ATOM 583 O O . MET A 1 74 ? -7.153 8.063 12.141 1.00 96.44 74 MET A O 1
ATOM 587 N N . LEU A 1 75 ? -5.275 9.045 11.426 1.00 96.94 75 LEU A N 1
ATOM 588 C CA . LEU A 1 75 ? -4.461 8.573 12.552 1.00 96.94 75 LEU A CA 1
ATOM 589 C C . LEU A 1 75 ? -4.840 9.262 13.869 1.00 96.94 75 LEU A C 1
ATOM 591 O O . LEU A 1 75 ? -4.899 8.592 14.901 1.00 96.94 75 LEU A O 1
ATOM 595 N N . ASP A 1 76 ? -5.140 10.557 13.830 1.00 97.62 76 ASP A N 1
ATOM 596 C CA . ASP A 1 76 ? -5.584 11.335 14.984 1.00 97.62 76 ASP A CA 1
ATOM 597 C C . ASP A 1 76 ? -6.966 10.874 15.461 1.00 97.62 76 ASP A C 1
ATOM 599 O O . ASP A 1 76 ? -7.179 10.702 16.662 1.00 97.62 76 ASP A O 1
ATOM 603 N N . GLU A 1 77 ? -7.887 10.581 14.538 1.00 96.94 77 GLU A N 1
ATOM 604 C CA . GLU A 1 77 ? -9.185 9.972 14.848 1.00 96.94 77 GLU A CA 1
ATOM 605 C C . GLU A 1 77 ? -9.015 8.625 15.569 1.00 96.94 77 GLU A C 1
ATOM 607 O O . GLU A 1 77 ? -9.625 8.397 16.613 1.00 96.94 77 GLU A O 1
ATOM 612 N N . LEU A 1 78 ? -8.134 7.742 15.086 1.00 95.69 78 LEU A N 1
ATOM 613 C CA . LEU A 1 78 ? -7.840 6.466 15.755 1.00 95.69 78 LEU A CA 1
ATOM 614 C C . LEU A 1 78 ? -7.206 6.655 17.141 1.00 95.69 78 LEU A C 1
ATOM 616 O O . LEU A 1 78 ? -7.523 5.912 18.079 1.00 95.69 78 LEU A O 1
ATOM 620 N N . ALA A 1 79 ? -6.335 7.653 17.289 1.00 95.94 79 ALA A N 1
ATOM 621 C CA . ALA A 1 79 ? -5.672 7.956 18.550 1.00 95.94 79 ALA A CA 1
ATOM 622 C C . ALA A 1 79 ? -6.668 8.381 19.643 1.00 95.94 79 ALA A C 1
ATOM 624 O O . ALA A 1 79 ? -6.469 8.024 20.806 1.00 95.94 79 ALA A O 1
ATOM 625 N N . GLN A 1 80 ? -7.778 9.044 19.286 1.00 97.06 80 GLN A N 1
ATOM 626 C CA . GLN A 1 80 ? -8.866 9.371 20.224 1.00 97.06 80 GLN A CA 1
ATOM 627 C C . GLN A 1 80 ? -9.500 8.121 20.859 1.00 97.06 80 GLN A C 1
ATOM 629 O O . GLN A 1 80 ? -9.985 8.179 21.989 1.00 97.06 80 GLN A O 1
ATOM 634 N N . TYR A 1 81 ? -9.438 6.975 20.176 1.00 95.25 81 TYR A N 1
ATOM 635 C CA . TYR A 1 81 ? -9.896 5.675 20.680 1.00 95.25 81 TYR A CA 1
ATOM 636 C C . TYR A 1 81 ? -8.770 4.827 21.297 1.00 95.25 81 TYR A C 1
ATOM 638 O O . TYR A 1 81 ? -8.978 3.655 21.615 1.00 95.25 81 TYR A O 1
ATOM 646 N N . GLY A 1 82 ? -7.566 5.385 21.465 1.00 94.62 82 GLY A N 1
ATOM 647 C CA . GLY A 1 82 ? -6.400 4.662 21.978 1.00 94.62 82 GLY A CA 1
ATOM 648 C C . GLY A 1 82 ? -5.840 3.620 21.002 1.00 94.62 82 GLY A C 1
ATOM 649 O O . GLY A 1 82 ? -5.155 2.686 21.425 1.00 94.62 82 GLY A O 1
ATOM 650 N N . ILE A 1 83 ? -6.138 3.748 19.705 1.00 94.69 83 ILE A N 1
ATOM 651 C CA . ILE A 1 83 ? -5.669 2.838 18.660 1.00 94.69 83 ILE A CA 1
ATOM 652 C C . ILE A 1 83 ? -4.460 3.465 17.966 1.00 94.69 83 ILE A C 1
ATOM 654 O O . ILE A 1 83 ? -4.549 4.534 17.376 1.00 94.69 83 ILE A O 1
ATOM 658 N N . THR A 1 84 ? -3.327 2.763 17.976 1.00 95.06 84 THR A N 1
ATOM 659 C CA . THR A 1 84 ? -2.124 3.165 17.232 1.00 95.06 84 THR A CA 1
ATOM 660 C C . THR A 1 84 ? -1.746 2.048 16.260 1.00 95.06 84 THR A C 1
ATOM 662 O O . THR A 1 84 ? -1.145 1.056 16.688 1.00 95.06 84 THR A O 1
ATOM 665 N N . PRO A 1 85 ? -2.138 2.140 14.973 1.00 95.62 85 PRO A N 1
ATOM 666 C CA . PRO A 1 85 ? -1.853 1.095 14.000 1.00 95.62 85 PRO A CA 1
ATOM 667 C C . PRO A 1 85 ? -0.347 0.913 13.816 1.00 95.62 85 PRO A C 1
ATOM 669 O O . PRO A 1 85 ? 0.415 1.864 13.675 1.00 95.62 85 PRO A O 1
ATOM 672 N N . THR A 1 86 ? 0.077 -0.347 13.795 1.00 95.38 86 THR A N 1
ATOM 673 C CA . THR A 1 86 ? 1.475 -0.736 13.537 1.00 95.38 86 THR A CA 1
ATOM 674 C C . THR A 1 86 ? 1.763 -0.941 12.051 1.00 95.38 86 THR A C 1
ATOM 676 O O . THR A 1 86 ? 2.917 -1.094 11.656 1.00 95.38 86 THR A O 1
ATOM 679 N N . LEU A 1 87 ? 0.708 -0.965 11.235 1.00 94.75 87 LEU A N 1
ATOM 680 C CA . LEU A 1 87 ? 0.749 -1.129 9.791 1.00 94.75 87 LEU A CA 1
ATOM 681 C C . LEU A 1 87 ? -0.437 -0.387 9.175 1.00 94.75 87 LEU A C 1
ATOM 683 O O . LEU A 1 87 ? -1.542 -0.445 9.710 1.00 94.75 87 LEU A O 1
ATOM 687 N N . ILE A 1 88 ? -0.205 0.265 8.042 1.00 96.00 88 ILE A N 1
ATOM 688 C CA . ILE A 1 88 ? -1.239 0.875 7.208 1.00 96.00 88 ILE A CA 1
ATOM 689 C C . ILE A 1 88 ? -1.125 0.212 5.841 1.00 96.00 88 ILE A C 1
ATOM 691 O O . ILE A 1 88 ? -0.023 0.120 5.296 1.00 96.00 88 ILE A O 1
ATOM 695 N N . VAL A 1 89 ? -2.233 -0.294 5.311 1.00 95.44 89 VAL A N 1
ATOM 696 C CA . VAL A 1 89 ? -2.255 -1.006 4.032 1.00 95.44 89 VAL A CA 1
ATOM 697 C C . VAL A 1 89 ? -3.473 -0.575 3.213 1.00 95.44 89 VAL A C 1
ATOM 699 O O . VAL A 1 89 ? -4.574 -0.560 3.759 1.00 95.44 89 VAL A O 1
ATOM 702 N N . PRO A 1 90 ? -3.315 -0.233 1.925 1.00 95.81 90 PRO A N 1
ATOM 703 C CA . PRO A 1 90 ? -4.450 -0.022 1.033 1.00 95.81 90 PRO A CA 1
ATOM 704 C C . PRO A 1 90 ? -5.309 -1.287 0.918 1.00 95.81 90 PRO A C 1
ATOM 706 O O . PRO A 1 90 ? -4.779 -2.397 0.814 1.00 95.81 90 PRO A O 1
ATOM 709 N N . ASP A 1 91 ? -6.627 -1.129 0.898 1.00 95.62 91 ASP A N 1
ATOM 710 C CA . ASP A 1 91 ? -7.584 -2.238 0.796 1.00 95.62 91 ASP A CA 1
ATOM 711 C C . ASP A 1 91 ? -7.361 -3.158 -0.419 1.00 95.62 91 ASP A C 1
ATOM 713 O O . ASP A 1 91 ? -7.425 -4.381 -0.281 1.00 95.62 91 ASP A O 1
ATOM 717 N N . PHE A 1 92 ? -7.010 -2.622 -1.590 1.00 94.94 92 PHE A N 1
ATOM 718 C CA . PHE A 1 92 ? -6.732 -3.426 -2.784 1.00 94.94 92 PHE A CA 1
ATOM 719 C C . PHE A 1 92 ? -5.519 -4.360 -2.622 1.00 94.94 92 PHE A C 1
ATOM 721 O O . PHE A 1 92 ? -5.462 -5.402 -3.276 1.00 94.94 92 PHE A O 1
ATOM 728 N N . LEU A 1 93 ? -4.571 -4.067 -1.719 1.00 94.06 93 LEU A N 1
ATOM 729 C CA . LEU A 1 93 ? -3.446 -4.970 -1.425 1.00 94.06 93 LEU A CA 1
ATOM 730 C C . LEU A 1 93 ? -3.840 -6.157 -0.533 1.00 94.06 93 LEU A C 1
ATOM 732 O O . LEU A 1 93 ? -3.043 -7.088 -0.380 1.00 94.06 93 LEU A O 1
ATOM 736 N N . LEU A 1 94 ? -5.058 -6.160 0.019 1.00 94.69 94 LEU A N 1
ATOM 737 C CA . LEU A 1 94 ? -5.621 -7.298 0.750 1.00 94.69 94 LEU A CA 1
ATOM 738 C C . LEU A 1 94 ? -6.252 -8.344 -0.177 1.00 94.69 94 LEU A C 1
ATOM 740 O O . LEU A 1 94 ? -6.488 -9.473 0.252 1.00 94.69 94 LEU A O 1
ATOM 744 N N . LEU A 1 95 ? -6.504 -8.000 -1.444 1.00 95.88 95 LEU A N 1
ATOM 745 C CA . LEU A 1 95 ? -6.994 -8.961 -2.428 1.00 95.88 95 LEU A CA 1
ATOM 746 C C . LEU A 1 95 ? -5.941 -10.047 -2.694 1.00 95.88 95 LEU A C 1
ATOM 748 O O . LEU A 1 95 ? -4.750 -9.729 -2.718 1.00 95.88 95 LEU A O 1
ATOM 752 N N . PRO A 1 96 ? -6.339 -11.308 -2.949 1.00 94.81 96 PRO A N 1
ATOM 753 C CA . PRO A 1 96 ? -5.421 -12.358 -3.377 1.00 94.81 96 PRO A CA 1
ATOM 754 C C . PRO A 1 96 ? -4.506 -11.907 -4.516 1.00 94.81 96 PRO A C 1
ATOM 756 O O . PRO A 1 96 ? -4.940 -11.218 -5.439 1.00 94.81 96 PRO A O 1
ATOM 759 N N . TYR A 1 97 ? -3.239 -12.305 -4.458 1.00 93.06 97 TYR A N 1
ATOM 760 C CA . TYR A 1 97 ? -2.280 -12.057 -5.526 1.00 93.06 97 TYR A CA 1
ATOM 761 C C . TYR A 1 97 ? -1.886 -13.357 -6.200 1.00 93.06 97 TYR A C 1
ATOM 763 O O . TYR A 1 97 ? -1.501 -14.312 -5.525 1.00 93.06 97 TYR A O 1
ATOM 771 N N . GLN A 1 98 ? -1.912 -13.342 -7.527 1.00 91.12 98 GLN A N 1
ATOM 772 C CA . GLN A 1 98 ? -1.358 -14.397 -8.349 1.00 91.12 98 GLN A CA 1
ATOM 773 C C . GLN A 1 98 ? -0.603 -13.766 -9.517 1.00 91.12 98 GLN A C 1
ATOM 775 O O . GLN A 1 98 ? -1.099 -12.854 -10.179 1.00 91.12 98 GLN A O 1
ATOM 780 N N . GLU A 1 99 ? 0.623 -14.230 -9.743 1.00 89.88 99 GLU A N 1
ATOM 781 C CA . GLU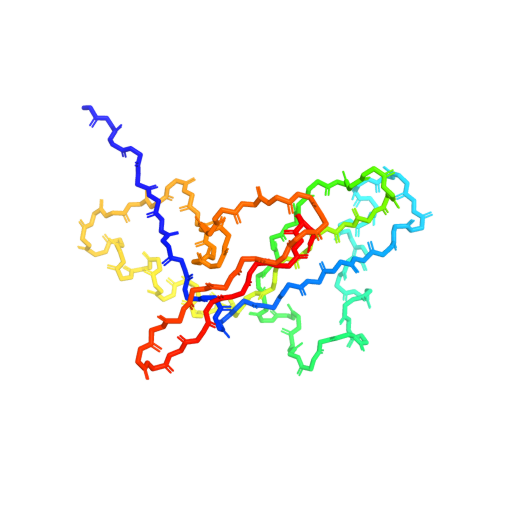 A 1 99 ? 1.463 -13.716 -10.820 1.00 89.88 99 GLU A CA 1
ATOM 782 C C . GLU A 1 99 ? 0.784 -13.910 -12.182 1.00 89.88 99 GLU A C 1
ATOM 784 O O . GLU A 1 99 ? 0.211 -14.9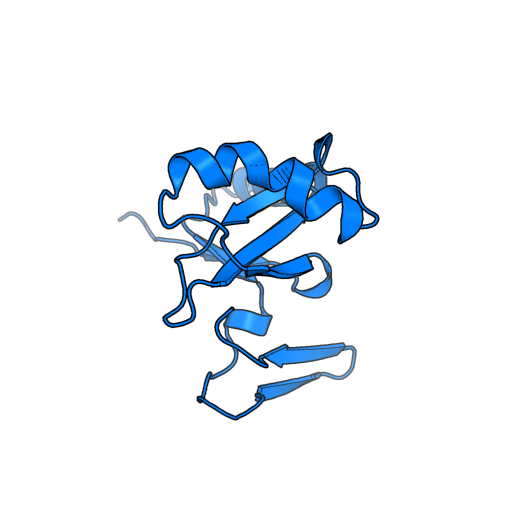63 -12.468 1.00 89.88 99 GLU A O 1
ATOM 789 N N . GLY A 1 100 ? 0.814 -12.862 -13.010 1.00 89.94 100 GLY A N 1
ATOM 790 C CA . GLY A 1 100 ? 0.170 -12.854 -14.325 1.00 89.94 100 GLY A CA 1
ATOM 791 C C . GLY A 1 100 ? -1.357 -12.736 -14.301 1.00 89.94 100 GLY A C 1
ATOM 792 O O . GLY A 1 100 ? -1.976 -12.855 -15.357 1.00 89.94 100 GLY A O 1
ATOM 793 N N . GLN A 1 101 ? -1.977 -12.501 -13.139 1.00 94.50 101 GLN A N 1
ATOM 794 C CA . GLN A 1 101 ? -3.428 -12.374 -13.011 1.00 94.50 101 GLN A CA 1
ATOM 795 C C . GLN A 1 101 ? -3.836 -11.099 -12.280 1.00 94.50 101 GLN A C 1
ATOM 797 O O . GLN A 1 101 ? -3.106 -10.562 -11.446 1.00 94.50 101 GLN A O 1
ATOM 802 N N . TRP A 1 102 ? -5.035 -10.620 -12.606 1.00 95.50 102 TRP A N 1
ATOM 803 C CA . TRP A 1 102 ? -5.695 -9.567 -11.849 1.00 95.50 102 TRP A CA 1
ATOM 804 C C . TRP A 1 102 ? -6.726 -10.189 -10.924 1.00 95.50 102 TRP A C 1
ATOM 806 O O . TRP A 1 102 ? -7.499 -11.052 -11.339 1.00 95.50 102 TRP A O 1
ATOM 816 N N . THR A 1 103 ? -6.783 -9.689 -9.698 1.00 97.25 103 THR A N 1
ATOM 817 C CA . THR A 1 103 ? -7.883 -9.980 -8.785 1.00 97.25 103 THR A CA 1
ATOM 818 C C . THR A 1 103 ? -8.776 -8.759 -8.712 1.00 97.25 103 THR A C 1
ATOM 820 O O . THR A 1 103 ? -8.301 -7.655 -8.444 1.00 97.25 103 THR A O 1
ATOM 823 N N . VAL A 1 104 ? -10.070 -8.957 -8.945 1.00 96.88 104 VAL A N 1
ATOM 824 C CA . VAL A 1 104 ? -11.075 -7.898 -8.866 1.00 96.88 104 VAL A CA 1
ATOM 825 C C . VAL A 1 104 ? -12.111 -8.290 -7.828 1.00 96.88 104 VAL A C 1
ATOM 827 O O . VAL A 1 104 ? -12.688 -9.374 -7.898 1.00 96.88 104 VAL A O 1
ATOM 830 N N . HIS A 1 105 ? -12.354 -7.401 -6.871 1.00 96.44 105 HIS A N 1
ATOM 831 C CA . HIS A 1 105 ? -13.484 -7.501 -5.962 1.00 96.44 105 HIS A CA 1
ATOM 832 C C . HIS A 1 105 ? -14.479 -6.396 -6.291 1.00 96.44 105 HIS A C 1
ATOM 834 O O . HIS A 1 105 ? -14.142 -5.214 -6.234 1.00 96.44 105 HIS A O 1
ATOM 840 N N . LEU A 1 106 ? -15.692 -6.798 -6.659 1.00 96.62 106 LEU A N 1
ATOM 841 C CA . LEU A 1 106 ? -16.789 -5.890 -6.960 1.00 96.62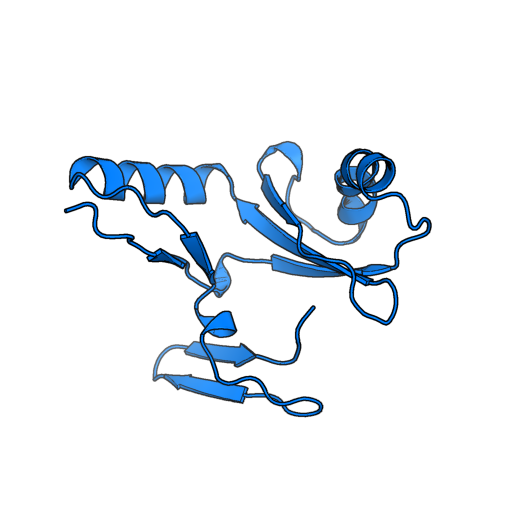 106 LEU A CA 1
ATOM 842 C C . LEU A 1 106 ? -17.732 -5.835 -5.763 1.00 96.62 106 LEU A C 1
ATOM 844 O O . LEU A 1 106 ? -18.271 -6.862 -5.353 1.00 96.62 106 LEU A O 1
ATOM 848 N N . ASP A 1 107 ? -17.944 -4.630 -5.255 1.00 90.38 107 ASP A N 1
ATOM 849 C CA . ASP A 1 107 ? -19.057 -4.292 -4.378 1.00 90.38 107 ASP A CA 1
ATOM 850 C C . ASP A 1 107 ? -20.021 -3.365 -5.143 1.00 90.38 107 ASP A C 1
ATOM 852 O O . ASP A 1 107 ? -19.714 -2.844 -6.215 1.00 90.38 107 ASP A O 1
ATOM 856 N N . THR A 1 108 ? -21.205 -3.152 -4.591 1.00 91.31 108 THR A N 1
ATOM 857 C CA . THR A 1 108 ? -22.277 -2.296 -5.105 1.00 91.31 108 THR A CA 1
ATOM 858 C C . THR A 1 108 ? -21.838 -0.872 -5.459 1.00 91.31 108 THR A C 1
ATOM 860 O O . THR A 1 108 ? -22.386 -0.297 -6.396 1.00 91.31 108 THR A O 1
ATOM 863 N N . ALA A 1 109 ? -20.858 -0.306 -4.748 1.00 92.69 109 ALA A N 1
ATOM 864 C CA . ALA A 1 109 ? -20.414 1.077 -4.93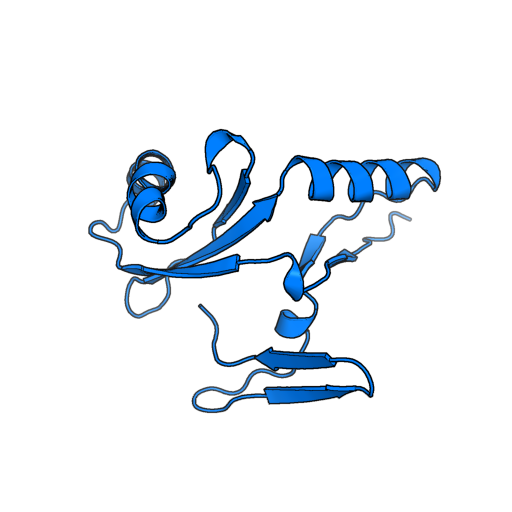4 1.00 92.69 109 ALA A CA 1
ATOM 865 C C . ALA A 1 109 ? -19.041 1.224 -5.612 1.00 92.69 109 ALA A C 1
ATOM 867 O O . ALA A 1 109 ? -18.735 2.295 -6.135 1.00 92.69 109 ALA A O 1
ATOM 868 N N . ARG A 1 110 ? -18.188 0.190 -5.580 1.00 94.25 110 ARG A N 1
ATOM 869 C CA . ARG A 1 110 ? -16.796 0.294 -6.046 1.00 94.25 110 ARG A CA 1
ATOM 870 C C . ARG A 1 110 ? -16.194 -1.047 -6.454 1.00 94.25 110 ARG A C 1
ATOM 872 O O . ARG A 1 110 ? -16.618 -2.105 -5.997 1.00 94.25 110 ARG A O 1
ATOM 879 N N . ALA A 1 111 ? -15.148 -0.973 -7.272 1.00 95.50 111 ALA A N 1
ATOM 880 C CA . ALA A 1 111 ? -14.305 -2.102 -7.640 1.00 95.50 111 ALA A CA 1
ATOM 881 C C . ALA A 1 111 ? -12.909 -1.930 -7.031 1.00 95.50 111 ALA A C 1
ATOM 883 O O . ALA A 1 111 ? -12.250 -0.921 -7.272 1.00 95.50 111 ALA A O 1
ATOM 884 N N . LEU A 1 112 ? -12.442 -2.927 -6.282 1.00 96.25 112 LEU A N 1
ATOM 885 C CA . LEU A 1 112 ? -11.039 -3.036 -5.890 1.00 96.25 112 LEU A CA 1
ATOM 886 C C . LEU A 1 112 ? -10.316 -3.907 -6.913 1.00 96.25 112 LEU A C 1
ATOM 888 O O . LEU A 1 112 ? -10.791 -4.995 -7.245 1.00 96.25 112 LEU A O 1
ATOM 892 N N . VAL A 1 113 ? -9.166 -3.444 -7.396 1.00 95.50 113 VAL A N 1
ATOM 893 C CA . VAL A 1 113 ? -8.377 -4.146 -8.414 1.00 95.50 113 VAL A CA 1
ATOM 894 C C . VAL A 1 113 ? -6.950 -4.313 -7.917 1.00 95.50 113 VAL A C 1
ATOM 896 O O . VAL A 1 113 ? -6.284 -3.338 -7.582 1.00 95.50 113 VAL A O 1
ATOM 899 N N . ARG A 1 114 ? -6.461 -5.553 -7.914 1.00 94.56 114 ARG A N 1
ATOM 900 C CA . ARG A 1 114 ? -5.051 -5.878 -7.699 1.00 94.56 114 ARG A CA 1
ATOM 901 C C . ARG A 1 114 ? -4.470 -6.453 -8.981 1.00 94.56 114 ARG A C 1
ATOM 903 O O . ARG A 1 114 ? -4.791 -7.580 -9.346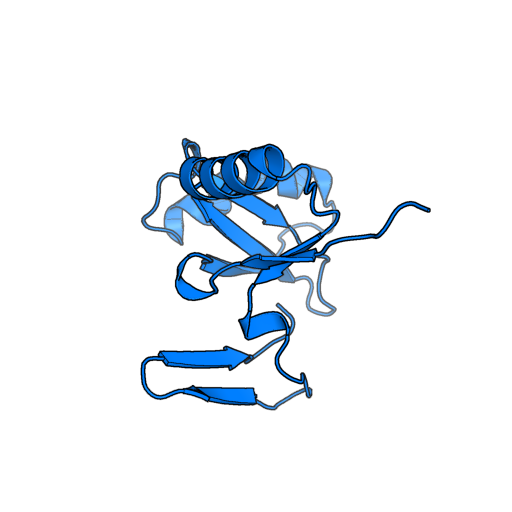 1.00 94.56 114 ARG A O 1
ATOM 910 N N . CYS A 1 115 ? -3.618 -5.679 -9.647 1.00 90.56 115 CYS A N 1
ATOM 911 C CA . CYS A 1 115 ? -3.021 -6.026 -10.941 1.00 90.56 115 CYS A CA 1
ATOM 912 C C . CYS A 1 115 ? -1.501 -6.282 -10.897 1.00 90.56 115 CYS A C 1
ATOM 914 O O . CYS A 1 115 ? -0.913 -6.597 -11.931 1.00 90.56 115 CYS A O 1
ATOM 916 N N . GLY A 1 116 ? -0.858 -6.178 -9.725 1.00 82.94 116 GLY A N 1
ATOM 917 C CA . GLY A 1 116 ? 0.594 -6.312 -9.589 1.00 82.94 116 GLY A CA 1
ATOM 918 C C . GLY A 1 116 ? 1.101 -6.399 -8.144 1.00 82.94 116 GLY A C 1
ATOM 919 O O . GLY A 1 116 ? 0.324 -6.376 -7.185 1.00 82.94 116 GLY A O 1
ATOM 920 N N . ILE A 1 117 ? 2.425 -6.551 -8.023 1.00 64.75 117 ILE A N 1
ATOM 921 C CA . ILE A 1 117 ? 3.199 -6.470 -6.764 1.00 64.75 117 ILE A CA 1
ATOM 922 C C . ILE A 1 117 ? 3.766 -5.055 -6.569 1.00 64.75 117 ILE A C 1
ATOM 924 O O . ILE A 1 117 ? 4.076 -4.671 -5.439 1.00 64.75 117 ILE A O 1
ATOM 928 N N . ASP A 1 118 ? 3.891 -4.316 -7.673 1.00 58.16 118 ASP A N 1
ATOM 929 C CA . ASP A 1 118 ? 4.613 -3.054 -7.797 1.00 58.16 118 ASP A CA 1
ATOM 930 C C . ASP A 1 118 ? 3.655 -1.858 -7.794 1.00 58.16 118 ASP A C 1
ATOM 932 O O . ASP A 1 118 ? 2.634 -1.930 -8.516 1.00 58.16 118 ASP A O 1
#

Radius of gyration: 15.81 Å; chains: 1; bounding box: 44×33×40 Å

Foldseek 3Di:
DDDAAEAADAQVQKDKDKAADPDPDVVVCVVCVLVVCPVPDPDDVVQWDWDWDDQDPNRIIIIIIGGNVVVVVVQVVCVVVVDHHPYYHHPLVVFDDDPPDKDWDDDPPDIRIDDDPD

Secondary structure (DSSP, 8-state):
-----EEEE-GGG-EEEEEE-S-S-HHHHHHHHHHHHHTT-SS-GGGEEEEEEEEPTTSEEEEEEEEHHHHHHHHHHHHHTT---SEEEEGGGGS---TT--EEEE-SS-EEEE----